Protein AF-A0A1S8WJF9-F1 (afdb_monomer_lite)

Organism: Opisthorchis viverrini (NCBI:txid6198)

Structure (mmCIF, N/CA/C/O backbone):
data_AF-A0A1S8WJF9-F1
#
_entry.id   AF-A0A1S8WJF9-F1
#
loop_
_atom_site.group_PDB
_atom_site.id
_atom_site.type_symbol
_atom_site.label_atom_id
_atom_site.label_alt_id
_atom_site.label_comp_id
_atom_site.label_asym_id
_atom_site.label_entity_id
_atom_site.label_seq_id
_atom_site.pdbx_PDB_ins_code
_atom_site.Cartn_x
_atom_site.Cartn_y
_atom_site.Cartn_z
_atom_site.occupancy
_atom_site.B_iso_or_equiv
_atom_site.auth_seq_id
_atom_site.auth_comp_id
_atom_site.auth_asym_id
_atom_site.auth_atom_id
_atom_site.pdbx_PDB_model_num
ATOM 1 N N . MET A 1 1 ? -2.171 -18.045 10.146 1.00 55.09 1 MET A N 1
ATOM 2 C CA . MET A 1 1 ? -3.164 -18.008 11.240 1.00 55.09 1 MET A CA 1
ATOM 3 C C . MET A 1 1 ? -4.500 -18.437 10.667 1.00 55.09 1 MET A C 1
ATOM 5 O O . MET A 1 1 ? -4.724 -18.150 9.496 1.00 55.09 1 MET A O 1
ATOM 9 N N . PRO A 1 2 ? -5.347 -19.139 11.433 1.00 75.38 2 PRO A N 1
ATOM 10 C CA . PRO A 1 2 ? -6.742 -19.324 11.047 1.00 75.38 2 PRO A CA 1
ATOM 11 C C . PRO A 1 2 ? -7.447 -17.956 10.932 1.00 75.38 2 PRO A C 1
ATOM 13 O O . PRO A 1 2 ? -7.044 -17.027 11.635 1.00 75.38 2 PRO A O 1
ATOM 16 N N . PRO A 1 3 ? -8.456 -17.821 10.055 1.00 82.44 3 PRO A N 1
ATOM 17 C CA . PRO A 1 3 ? -9.193 -16.572 9.879 1.00 82.44 3 PRO A CA 1
ATOM 18 C C . PRO A 1 3 ? -9.910 -16.174 11.173 1.00 82.44 3 PRO A C 1
ATOM 20 O O . PRO A 1 3 ? -10.459 -17.033 11.872 1.00 82.44 3 PRO A O 1
ATOM 23 N N . LEU A 1 4 ? -9.902 -14.878 11.495 1.00 88.25 4 LEU A N 1
ATOM 24 C CA . LEU A 1 4 ? -10.629 -14.365 12.653 1.00 88.25 4 LEU A CA 1
ATOM 25 C C . LEU A 1 4 ? -12.136 -14.525 12.454 1.00 88.25 4 LEU A C 1
ATOM 27 O O . LEU A 1 4 ? -12.669 -14.295 11.367 1.00 88.25 4 LEU A O 1
ATOM 31 N N . GLN A 1 5 ? -12.831 -14.897 13.528 1.00 90.81 5 GLN A N 1
ATOM 32 C CA . GLN A 1 5 ? -14.287 -14.950 13.507 1.00 90.81 5 GLN A CA 1
ATOM 33 C C . GLN A 1 5 ? -14.882 -13.536 13.540 1.00 90.81 5 GLN A C 1
ATOM 35 O O . GLN A 1 5 ? -14.292 -12.649 14.172 1.00 90.81 5 GLN A O 1
ATOM 40 N N . PRO A 1 6 ? -16.036 -13.315 12.884 1.00 91.00 6 PRO A N 1
ATOM 41 C CA . PRO A 1 6 ? -16.761 -12.055 12.969 1.00 91.00 6 PRO A CA 1
ATOM 42 C C . PRO A 1 6 ? -17.031 -11.643 14.418 1.00 91.00 6 PRO A C 1
ATOM 44 O O . PRO A 1 6 ? -17.264 -12.482 15.287 1.00 91.00 6 PRO A O 1
ATOM 47 N N . LEU A 1 7 ? -16.986 -10.337 14.672 1.00 91.12 7 LEU A N 1
ATOM 48 C CA . LEU A 1 7 ? -17.387 -9.777 15.958 1.00 91.12 7 LEU A CA 1
ATOM 49 C C . LEU A 1 7 ? -18.913 -9.675 16.011 1.00 91.12 7 LEU A C 1
ATOM 51 O O . LEU A 1 7 ? -19.530 -9.102 15.115 1.00 91.12 7 LEU A O 1
ATOM 55 N N . GLU A 1 8 ? -19.511 -10.189 17.082 1.00 89.94 8 GLU A N 1
ATOM 56 C CA . GLU A 1 8 ? -20.959 -10.169 17.279 1.00 89.94 8 GLU A CA 1
ATOM 57 C C . GLU A 1 8 ? -21.406 -8.906 18.031 1.00 89.94 8 GLU A C 1
ATOM 59 O O . GLU A 1 8 ? -20.888 -8.577 19.102 1.00 89.94 8 GLU A O 1
ATOM 64 N N . PHE A 1 9 ? -22.432 -8.216 17.521 1.00 87.62 9 PHE A N 1
ATOM 65 C CA . PHE A 1 9 ? -22.962 -6.995 18.148 1.00 87.62 9 PHE A CA 1
ATOM 66 C C . PHE A 1 9 ? -23.509 -7.231 19.559 1.00 87.62 9 PHE A C 1
ATOM 68 O O . PHE A 1 9 ? -23.414 -6.357 20.419 1.00 87.62 9 PHE A O 1
ATOM 75 N N . ARG A 1 10 ? -24.066 -8.420 19.819 1.00 90.75 10 ARG A N 1
ATOM 76 C CA . ARG A 1 10 ? -24.569 -8.779 21.151 1.00 90.75 10 ARG A CA 1
ATOM 77 C C . ARG A 1 10 ? -23.452 -8.768 22.195 1.00 90.75 10 ARG A C 1
ATOM 79 O O . ARG A 1 10 ? -23.669 -8.318 23.317 1.00 90.75 10 ARG A O 1
ATOM 86 N N . ASP A 1 11 ? -22.265 -9.223 21.815 1.00 89.50 11 ASP A N 1
ATOM 87 C CA . ASP A 1 11 ? -21.127 -9.338 22.725 1.00 89.50 11 ASP A CA 1
ATOM 88 C C . ASP A 1 11 ? -20.466 -7.972 22.969 1.00 89.50 11 ASP A C 1
ATOM 90 O O . ASP A 1 11 ? -19.892 -7.745 24.035 1.00 89.50 11 ASP A O 1
ATOM 94 N N . CYS A 1 12 ? -20.642 -7.029 22.036 1.00 87.19 12 CYS A N 1
ATOM 95 C CA . CYS A 1 12 ? -20.237 -5.634 22.199 1.00 87.19 12 CYS A CA 1
ATOM 96 C C . CYS A 1 12 ? -20.978 -4.932 23.347 1.00 87.19 12 CYS A C 1
ATOM 98 O O . CYS A 1 12 ? -20.382 -4.112 24.038 1.00 87.19 12 CYS A O 1
ATOM 100 N N . VAL A 1 13 ? -22.261 -5.245 23.571 1.00 85.50 13 VAL A N 1
ATOM 101 C CA . VAL A 1 13 ? -23.051 -4.632 24.659 1.00 85.50 13 VAL A CA 1
ATOM 102 C C . VAL A 1 13 ? -22.602 -5.139 26.029 1.00 85.50 13 VAL A C 1
ATOM 104 O O . VAL A 1 13 ? -22.592 -4.384 26.997 1.00 85.50 13 VAL A O 1
ATOM 107 N N . VAL A 1 14 ? -22.237 -6.421 26.115 1.00 89.56 14 VAL A N 1
ATOM 108 C CA . VAL A 1 14 ? -21.724 -7.037 27.350 1.00 89.56 14 VAL A CA 1
ATOM 109 C C . VAL A 1 14 ? -20.302 -6.558 27.654 1.00 89.56 14 VAL A C 1
ATOM 111 O O . VAL A 1 14 ? -19.908 -6.520 28.817 1.00 89.56 14 VAL A O 1
ATOM 114 N N . ASP A 1 15 ? -19.545 -6.199 26.614 1.00 88.31 15 ASP A N 1
ATOM 115 C CA . ASP A 1 15 ? -18.166 -5.716 26.687 1.00 88.31 15 ASP A CA 1
ATOM 116 C C . ASP A 1 15 ? -17.233 -6.634 27.502 1.00 88.31 15 ASP A C 1
ATOM 118 O O . ASP A 1 15 ? -16.430 -6.215 28.338 1.00 88.31 15 ASP A O 1
ATOM 122 N N . GLY A 1 16 ? -17.373 -7.943 27.285 1.00 90.31 16 GLY A N 1
ATOM 123 C CA . GLY A 1 16 ? -16.642 -8.958 28.040 1.00 90.31 16 GLY A CA 1
ATOM 124 C C . GLY A 1 16 ? -15.151 -9.059 27.670 1.00 90.31 16 GLY A C 1
ATOM 125 O O . GLY A 1 16 ? -14.739 -8.680 26.570 1.00 90.31 16 GLY A O 1
ATOM 126 N N . PRO A 1 17 ? -14.317 -9.675 28.531 1.00 91.12 17 PRO A N 1
ATOM 127 C CA . PRO A 1 17 ? -12.877 -9.821 28.289 1.00 91.12 17 PRO A CA 1
ATOM 128 C C . PRO A 1 17 ? -12.551 -10.630 27.021 1.00 91.12 17 PRO A C 1
ATOM 130 O O . PRO A 1 17 ? -11.572 -10.338 26.330 1.00 91.12 17 PRO A O 1
ATOM 133 N N . HIS A 1 18 ? -13.381 -11.620 26.675 1.00 90.56 18 HIS A N 1
ATOM 134 C CA . HIS A 1 18 ? -13.236 -12.376 25.429 1.00 90.56 18 HIS A CA 1
ATOM 135 C C . HIS A 1 18 ? -13.498 -11.510 24.193 1.00 90.56 18 HIS A C 1
ATOM 137 O O . HIS A 1 18 ? -12.697 -11.538 23.260 1.00 90.56 18 HIS A O 1
ATOM 143 N N . PHE A 1 19 ? -14.559 -10.695 24.216 1.00 92.12 19 PHE A N 1
ATOM 144 C CA . PHE A 1 19 ? -14.869 -9.748 23.144 1.00 92.12 19 PHE A CA 1
ATOM 145 C C . PHE A 1 19 ? -13.735 -8.732 22.965 1.00 92.12 19 PHE A C 1
ATOM 147 O O . PHE A 1 19 ? -13.229 -8.570 21.858 1.00 92.12 19 PHE A O 1
ATOM 154 N N . ARG A 1 20 ? -13.240 -8.137 24.059 1.00 91.06 20 ARG A N 1
ATOM 155 C CA . ARG A 1 20 ? -12.086 -7.218 24.035 1.00 91.06 20 ARG A CA 1
ATOM 156 C C . ARG A 1 20 ? -10.818 -7.861 23.468 1.00 91.06 20 ARG A C 1
ATOM 158 O O . ARG A 1 20 ? -10.100 -7.222 22.703 1.00 91.06 20 ARG A O 1
ATOM 165 N N . SER A 1 21 ? -10.555 -9.125 23.800 1.00 91.56 21 SER A N 1
ATOM 166 C CA . SER A 1 21 ? -9.413 -9.874 23.254 1.00 91.56 21 SER A CA 1
ATOM 167 C C . SER A 1 21 ? -9.570 -10.138 21.751 1.00 91.56 21 SER A C 1
ATOM 169 O O . SER A 1 21 ? -8.614 -9.972 20.993 1.00 91.56 21 SER A O 1
ATOM 171 N N . ALA A 1 22 ? -10.773 -10.516 21.306 1.00 91.69 22 ALA A N 1
ATOM 172 C CA . ALA A 1 22 ? -11.087 -10.709 19.892 1.00 91.69 22 ALA A CA 1
ATOM 173 C C . ALA A 1 22 ? -10.953 -9.394 19.109 1.00 91.69 22 ALA A C 1
ATOM 175 O O . ALA A 1 22 ? -10.267 -9.366 18.088 1.00 91.69 22 ALA A O 1
ATOM 176 N N . LEU A 1 23 ? -11.511 -8.296 19.627 1.00 89.69 23 LEU A N 1
ATOM 177 C CA . LEU A 1 23 ? -11.388 -6.954 19.056 1.00 89.69 23 LEU A CA 1
ATOM 178 C C . LEU A 1 23 ? -9.917 -6.547 18.896 1.00 89.69 23 LEU A C 1
ATOM 180 O O . LEU A 1 23 ? -9.505 -6.131 17.817 1.00 89.69 23 LEU A O 1
ATOM 184 N N . GLN A 1 24 ? -9.092 -6.764 19.925 1.00 88.88 24 GLN A N 1
ATOM 185 C CA . GLN A 1 24 ? -7.661 -6.467 19.858 1.00 88.88 24 GLN A CA 1
ATOM 186 C C . GLN A 1 24 ? -6.934 -7.301 18.787 1.00 88.88 24 GLN A C 1
ATOM 188 O O . GLN A 1 24 ? -5.984 -6.826 18.161 1.00 88.88 24 GLN A O 1
ATOM 193 N N . ASN A 1 25 ? -7.340 -8.554 18.572 1.00 91.81 25 ASN A N 1
ATOM 194 C CA . ASN A 1 25 ? -6.771 -9.383 17.510 1.00 91.81 25 ASN A CA 1
ATOM 195 C C . ASN A 1 25 ? -7.148 -8.850 16.122 1.00 91.81 25 ASN A C 1
ATOM 197 O O . ASN A 1 25 ? -6.263 -8.740 15.274 1.00 91.81 25 ASN A O 1
ATOM 201 N N . HIS A 1 26 ? -8.403 -8.434 15.924 1.00 90.12 26 HIS A N 1
ATOM 202 C CA . HIS A 1 26 ? -8.855 -7.770 14.694 1.00 90.12 26 HIS A CA 1
ATOM 203 C C . HIS A 1 26 ? -8.084 -6.472 14.429 1.00 90.12 26 HIS A C 1
ATOM 205 O O . HIS A 1 26 ? -7.589 -6.265 13.325 1.00 90.12 26 HIS A O 1
ATOM 211 N N . GLU A 1 27 ? -7.878 -5.631 15.445 1.00 86.81 27 GLU A N 1
ATOM 212 C CA . GLU A 1 27 ? -7.069 -4.408 15.321 1.00 86.81 27 GLU A CA 1
ATOM 213 C C . GLU A 1 27 ? -5.611 -4.703 14.929 1.00 86.81 27 GLU A C 1
ATOM 215 O O . GLU A 1 27 ? -5.021 -4.007 14.094 1.00 86.81 27 GLU A O 1
ATOM 220 N N . LYS A 1 28 ? -5.008 -5.744 15.519 1.00 88.38 28 LYS A N 1
ATOM 221 C CA . LYS A 1 28 ? -3.646 -6.185 15.180 1.00 88.38 28 LYS A CA 1
ATOM 222 C C . LYS A 1 28 ? -3.562 -6.675 13.740 1.00 88.38 28 LYS A C 1
ATOM 224 O O . LYS A 1 28 ? -2.625 -6.293 13.037 1.00 88.38 28 LYS A O 1
ATOM 229 N N . GLU A 1 29 ? -4.512 -7.502 13.311 1.00 87.56 29 GLU A N 1
ATOM 230 C CA . GLU A 1 29 ? -4.560 -8.017 11.944 1.00 87.56 29 GLU A CA 1
ATOM 231 C C . GLU A 1 29 ? -4.776 -6.887 10.941 1.00 87.56 29 GLU A C 1
ATOM 233 O O . GLU A 1 29 ? -4.034 -6.790 9.966 1.00 87.56 29 GLU A O 1
ATOM 238 N N . LEU A 1 30 ? -5.677 -5.948 11.232 1.00 83.75 30 LEU A N 1
ATOM 239 C CA . LEU A 1 30 ? -5.910 -4.779 10.391 1.00 83.75 30 LEU A CA 1
ATOM 240 C C . LEU A 1 30 ? -4.647 -3.919 10.245 1.00 83.75 30 LEU A C 1
ATOM 242 O O . LEU A 1 30 ? -4.296 -3.483 9.146 1.00 83.75 30 LEU A O 1
ATOM 246 N N . LYS A 1 31 ? -3.909 -3.711 11.342 1.00 83.06 31 LYS A N 1
ATOM 247 C CA . LYS A 1 31 ? -2.623 -3.002 11.320 1.00 83.06 31 LYS A CA 1
ATOM 248 C C . LYS A 1 31 ? -1.562 -3.762 10.523 1.00 83.06 31 LYS A C 1
ATOM 250 O O . LYS A 1 31 ? -0.750 -3.134 9.842 1.00 83.06 31 LYS A O 1
ATOM 255 N N . ALA A 1 32 ? -1.535 -5.090 10.612 1.00 86.62 32 ALA A N 1
ATOM 256 C CA . ALA A 1 32 ? -0.634 -5.924 9.823 1.00 86.62 32 ALA A CA 1
ATOM 257 C C . ALA A 1 32 ? -0.985 -5.862 8.329 1.00 86.62 32 ALA A C 1
ATOM 259 O O . ALA A 1 32 ? -0.095 -5.628 7.513 1.00 86.62 32 ALA A O 1
ATOM 260 N N . HIS A 1 33 ? -2.269 -5.963 7.978 1.00 83.94 33 HIS A N 1
ATOM 261 C CA . HIS A 1 33 ? -2.753 -5.847 6.606 1.00 83.94 33 HIS A CA 1
ATOM 262 C C . HIS A 1 33 ? -2.411 -4.479 6.003 1.00 83.94 33 HIS A C 1
ATOM 264 O O . HIS A 1 33 ? -1.872 -4.412 4.902 1.00 83.94 33 HIS A O 1
ATOM 270 N N . GLY A 1 34 ? -2.586 -3.387 6.758 1.00 81.88 34 GLY A N 1
ATOM 271 C CA . GLY A 1 34 ? -2.175 -2.048 6.316 1.00 81.88 34 GLY A CA 1
ATOM 272 C C . GLY A 1 34 ? -0.679 -1.945 5.985 1.00 81.88 34 GLY A C 1
ATOM 273 O O . GLY A 1 34 ? -0.294 -1.288 5.018 1.00 81.88 34 GLY A O 1
ATOM 274 N N . LYS A 1 35 ? 0.189 -2.649 6.728 1.00 85.06 35 LYS A N 1
ATOM 275 C CA . LYS A 1 35 ? 1.624 -2.727 6.396 1.00 85.06 35 LYS A CA 1
ATOM 276 C C . LYS A 1 35 ? 1.881 -3.508 5.109 1.00 85.06 35 LYS A C 1
ATOM 278 O O . LYS A 1 35 ? 2.753 -3.107 4.344 1.00 85.06 35 LYS A O 1
ATOM 283 N N . LEU A 1 36 ? 1.151 -4.601 4.874 1.00 85.25 36 LEU A N 1
ATOM 284 C CA . LEU A 1 36 ? 1.275 -5.392 3.645 1.00 85.25 36 LEU A CA 1
ATOM 285 C C . LEU A 1 36 ? 0.880 -4.563 2.422 1.00 85.25 36 LEU A C 1
ATOM 287 O O . LEU A 1 36 ? 1.658 -4.486 1.474 1.00 85.25 36 LEU A O 1
ATOM 291 N N . VAL A 1 37 ? -0.260 -3.867 2.483 1.00 82.44 37 VAL A N 1
ATOM 292 C CA . VAL A 1 37 ? -0.724 -2.964 1.415 1.00 82.44 37 VAL A CA 1
ATOM 293 C C . VAL A 1 37 ? 0.313 -1.876 1.131 1.00 82.44 37 VAL A C 1
ATOM 295 O O . VAL A 1 37 ? 0.707 -1.675 -0.019 1.00 82.44 37 VAL A O 1
ATOM 298 N N . LYS A 1 38 ? 0.846 -1.230 2.178 1.00 81.81 38 LYS A N 1
ATOM 299 C CA . LYS A 1 38 ? 1.920 -0.234 2.028 1.00 81.81 38 LYS A CA 1
ATOM 300 C C . LYS A 1 38 ? 3.182 -0.833 1.394 1.00 81.81 38 LYS A C 1
ATOM 302 O O . LYS A 1 38 ? 3.839 -0.174 0.594 1.00 81.81 38 LYS A O 1
ATOM 307 N N . GLY A 1 39 ? 3.512 -2.079 1.729 1.00 84.50 39 GLY A N 1
ATOM 308 C CA . GLY A 1 39 ? 4.621 -2.817 1.129 1.00 84.50 39 GLY A CA 1
ATOM 309 C C . GLY A 1 39 ? 4.436 -3.054 -0.370 1.00 84.50 39 GLY A C 1
ATOM 310 O O . GLY A 1 39 ? 5.379 -2.846 -1.131 1.00 84.50 39 GLY A O 1
ATOM 311 N N . VAL A 1 40 ? 3.229 -3.430 -0.804 1.00 83.19 40 VAL A N 1
ATOM 312 C CA . VAL A 1 40 ? 2.897 -3.591 -2.231 1.00 83.19 40 VAL A CA 1
ATOM 313 C C . VAL A 1 40 ? 3.064 -2.266 -2.973 1.00 83.19 40 VAL A C 1
ATOM 315 O O . VAL A 1 40 ? 3.748 -2.233 -3.992 1.00 83.19 40 VAL A O 1
ATOM 318 N N . TYR A 1 41 ? 2.530 -1.171 -2.422 1.00 80.50 41 TYR A N 1
ATOM 319 C CA . TYR A 1 41 ? 2.679 0.168 -3.002 1.00 80.50 41 TYR A CA 1
ATOM 320 C C . TYR A 1 41 ? 4.155 0.556 -3.185 1.00 80.50 41 TYR A C 1
ATOM 322 O O . TYR A 1 41 ? 4.585 0.889 -4.287 1.00 80.50 41 TYR A O 1
ATOM 330 N N . ASN A 1 42 ? 4.957 0.442 -2.122 1.00 83.38 42 ASN A N 1
ATOM 331 C CA . ASN A 1 42 ? 6.370 0.820 -2.170 1.00 83.38 42 ASN A CA 1
ATOM 332 C C . ASN A 1 42 ? 7.167 -0.052 -3.156 1.00 83.38 42 ASN A C 1
ATOM 334 O O . ASN A 1 42 ? 8.099 0.422 -3.801 1.00 83.38 42 ASN A O 1
ATOM 338 N N . ASN A 1 43 ? 6.838 -1.341 -3.268 1.00 84.25 43 ASN A N 1
ATOM 339 C CA . ASN A 1 43 ? 7.494 -2.220 -4.233 1.00 84.25 43 ASN A CA 1
ATOM 340 C C . ASN A 1 43 ? 7.095 -1.889 -5.676 1.00 84.25 43 ASN A C 1
ATOM 342 O O . ASN A 1 43 ? 7.963 -1.935 -6.542 1.00 84.25 43 ASN A O 1
ATOM 346 N N . ALA A 1 44 ? 5.842 -1.506 -5.932 1.00 81.44 44 ALA A N 1
ATOM 347 C CA . ALA A 1 44 ? 5.424 -1.034 -7.251 1.00 81.44 44 ALA A CA 1
ATOM 348 C C . ALA A 1 44 ? 6.201 0.228 -7.666 1.00 81.44 44 ALA A C 1
ATOM 350 O O . ALA A 1 44 ? 6.747 0.278 -8.764 1.00 81.44 44 ALA A O 1
ATOM 351 N N . GLU A 1 45 ? 6.352 1.202 -6.764 1.00 81.06 45 GLU A N 1
ATOM 352 C CA . GLU A 1 45 ? 7.158 2.409 -7.008 1.00 81.06 45 GLU A CA 1
ATOM 353 C C . GLU A 1 45 ? 8.622 2.073 -7.350 1.00 81.06 45 GLU A C 1
ATOM 355 O O . GLU A 1 45 ? 9.205 2.635 -8.277 1.00 81.06 45 GLU A O 1
ATOM 360 N N . ARG A 1 46 ? 9.209 1.092 -6.651 1.00 86.81 46 ARG A N 1
ATOM 361 C CA . ARG A 1 46 ? 10.565 0.603 -6.950 1.00 86.81 46 ARG A CA 1
ATOM 362 C C . ARG A 1 46 ? 10.671 -0.041 -8.331 1.00 86.81 46 ARG A C 1
ATOM 364 O O . ARG A 1 46 ? 11.693 0.145 -8.984 1.00 86.81 46 ARG A O 1
ATOM 371 N N . VAL A 1 47 ? 9.652 -0.788 -8.762 1.00 83.62 47 VAL A N 1
ATOM 372 C CA . VAL A 1 47 ? 9.607 -1.381 -10.109 1.00 83.62 47 VAL A CA 1
ATOM 373 C C . VAL A 1 47 ? 9.599 -0.281 -11.166 1.00 83.62 47 VAL A C 1
ATOM 375 O O . VAL A 1 47 ? 10.432 -0.321 -12.065 1.00 83.62 47 VAL A O 1
ATOM 378 N N . PHE A 1 48 ? 8.744 0.735 -11.023 1.00 80.19 48 PHE A N 1
ATOM 379 C CA . PHE A 1 48 ? 8.702 1.859 -11.964 1.00 80.19 48 PHE A CA 1
ATOM 380 C C . PHE A 1 48 ? 10.044 2.576 -12.076 1.00 80.19 48 PHE A C 1
ATOM 382 O O . PHE A 1 48 ? 10.541 2.783 -13.179 1.00 80.19 48 PHE A O 1
ATOM 389 N N . LYS A 1 49 ? 10.675 2.870 -10.936 1.00 86.06 49 LYS A N 1
ATOM 390 C CA . LYS A 1 49 ? 11.986 3.516 -10.927 1.00 86.06 49 LYS A CA 1
ATOM 391 C C . LYS A 1 49 ? 13.049 2.684 -11.656 1.00 86.06 49 LYS A C 1
ATOM 393 O O . LYS A 1 49 ? 13.822 3.229 -12.434 1.00 86.06 49 LYS A O 1
ATOM 398 N N . ALA A 1 50 ? 13.067 1.370 -11.435 1.00 86.50 50 ALA A N 1
ATOM 399 C CA . ALA A 1 50 ? 13.999 0.477 -12.122 1.00 86.50 50 ALA A CA 1
ATOM 400 C C . ALA A 1 50 ? 13.735 0.404 -13.638 1.00 86.50 50 ALA A C 1
ATOM 402 O O . ALA A 1 50 ? 14.680 0.299 -14.417 1.00 86.50 50 ALA A O 1
ATOM 403 N N . MET A 1 51 ? 12.470 0.478 -14.067 1.00 83.06 51 MET A N 1
ATOM 404 C CA . MET A 1 51 ? 12.116 0.539 -15.489 1.00 83.06 51 MET A CA 1
ATOM 405 C C . MET A 1 51 ? 12.607 1.836 -16.145 1.00 83.06 51 MET A C 1
ATOM 407 O O . MET A 1 51 ? 13.159 1.781 -17.241 1.00 83.06 51 MET A O 1
ATOM 411 N N . ASP A 1 52 ? 12.454 2.984 -15.479 1.00 81.31 52 ASP A N 1
ATOM 412 C CA . ASP A 1 52 ? 12.981 4.261 -15.977 1.00 81.31 52 ASP A CA 1
ATOM 413 C C . ASP A 1 52 ? 14.514 4.227 -16.098 1.00 81.31 52 ASP A C 1
ATOM 415 O O . ASP A 1 52 ? 15.063 4.603 -17.132 1.00 81.31 52 ASP A O 1
ATOM 419 N N . GLU A 1 53 ? 15.206 3.697 -15.085 1.00 87.81 53 GLU A N 1
ATOM 420 C CA . GLU A 1 53 ? 16.666 3.529 -15.111 1.00 87.81 53 GLU A CA 1
ATOM 421 C C . GLU A 1 53 ? 17.121 2.603 -16.256 1.00 87.81 53 GLU A C 1
ATOM 423 O O . GLU A 1 53 ? 18.112 2.888 -16.934 1.00 87.81 53 GLU A O 1
ATOM 428 N N . LEU A 1 54 ? 16.388 1.512 -16.514 1.00 84.56 54 LEU A N 1
ATOM 429 C CA . LEU A 1 54 ? 16.655 0.617 -17.642 1.00 84.56 54 LEU A CA 1
ATOM 430 C C . LEU A 1 54 ? 16.481 1.336 -18.984 1.00 84.56 54 LEU A C 1
ATOM 432 O O . LEU A 1 54 ? 17.346 1.213 -19.852 1.00 84.56 54 LEU A O 1
ATOM 436 N N . ARG A 1 55 ? 15.395 2.099 -19.153 1.00 81.62 55 ARG A N 1
ATOM 437 C CA . ARG A 1 55 ? 15.145 2.883 -20.371 1.00 81.62 55 ARG A CA 1
ATOM 438 C C . ARG A 1 55 ? 16.299 3.842 -20.649 1.00 81.62 55 ARG A C 1
ATOM 440 O O . ARG A 1 55 ? 16.802 3.893 -21.771 1.00 81.62 55 ARG A O 1
ATOM 447 N N . ASP A 1 56 ? 16.748 4.566 -19.630 1.00 83.19 56 ASP A N 1
ATOM 448 C CA . ASP A 1 56 ? 17.826 5.546 -19.765 1.00 83.19 56 ASP A CA 1
ATOM 449 C C . ASP A 1 56 ? 19.166 4.870 -20.119 1.00 83.19 56 ASP A C 1
ATOM 451 O O . ASP A 1 56 ? 19.929 5.364 -20.962 1.00 83.19 56 ASP A O 1
ATOM 455 N N . ALA A 1 57 ? 19.439 3.697 -19.535 1.00 85.00 57 ALA A N 1
ATOM 456 C CA . ALA A 1 57 ? 20.606 2.885 -19.869 1.00 85.00 57 ALA A CA 1
ATOM 457 C C . ALA A 1 57 ? 20.563 2.369 -21.318 1.00 85.00 57 ALA A C 1
ATOM 459 O O . ALA A 1 57 ? 21.568 2.458 -22.030 1.00 85.00 57 ALA A O 1
ATOM 460 N N . LEU A 1 58 ? 19.406 1.883 -21.782 1.00 82.38 58 LEU A N 1
ATOM 461 C CA . LEU A 1 58 ? 19.204 1.450 -23.168 1.00 82.38 58 LEU A CA 1
ATOM 462 C C . LEU A 1 58 ? 19.387 2.609 -24.156 1.00 82.38 58 LEU A C 1
ATOM 464 O O . LEU A 1 58 ? 20.085 2.447 -25.159 1.00 82.38 58 LEU A O 1
ATOM 468 N N . GLY A 1 59 ? 18.840 3.790 -23.855 1.00 79.81 59 GLY A N 1
ATOM 469 C CA . GLY A 1 59 ? 19.038 4.995 -24.665 1.00 79.81 59 GLY A CA 1
ATOM 470 C C . GLY A 1 59 ? 20.512 5.405 -24.757 1.00 79.81 59 GLY A C 1
ATOM 471 O O . GLY A 1 59 ? 21.026 5.677 -25.844 1.00 79.81 59 GLY A O 1
ATOM 472 N N . SER A 1 60 ? 21.230 5.364 -23.631 1.00 86.31 60 SER A N 1
ATOM 473 C CA . SER A 1 60 ? 22.671 5.659 -23.572 1.00 86.31 60 SER A CA 1
ATOM 474 C C . SER A 1 60 ? 23.511 4.649 -24.365 1.00 86.31 60 SER A C 1
ATOM 476 O O . SER A 1 60 ? 24.477 5.022 -25.042 1.00 86.31 60 SER A O 1
ATOM 478 N N . PHE A 1 61 ? 23.132 3.370 -24.320 1.00 83.12 61 PHE A N 1
ATOM 479 C CA . PHE A 1 61 ? 23.760 2.312 -25.107 1.00 83.12 61 PHE A CA 1
ATOM 480 C C . PHE A 1 61 ? 23.525 2.510 -26.610 1.00 83.12 61 PHE A C 1
ATOM 482 O O . PHE A 1 61 ? 24.483 2.486 -27.384 1.00 83.12 61 PHE A O 1
ATOM 489 N N . ALA A 1 62 ? 22.286 2.784 -27.027 1.00 81.19 62 ALA A N 1
ATOM 490 C CA . ALA A 1 62 ? 21.945 3.053 -28.424 1.00 81.19 62 ALA A CA 1
ATOM 491 C C . ALA A 1 62 ? 22.684 4.283 -28.981 1.00 81.19 62 ALA A C 1
ATOM 493 O O . ALA A 1 62 ? 23.202 4.247 -30.102 1.00 81.19 62 ALA A O 1
ATOM 494 N N . ALA A 1 63 ? 22.797 5.353 -28.187 1.00 81.69 63 ALA A N 1
ATOM 495 C CA . ALA A 1 63 ? 23.562 6.544 -28.551 1.00 81.69 63 ALA A CA 1
ATOM 496 C C . ALA A 1 63 ? 25.055 6.223 -28.736 1.00 81.69 63 ALA A C 1
ATOM 498 O O . ALA A 1 63 ? 25.658 6.619 -29.734 1.00 81.69 63 ALA A O 1
ATOM 499 N N . SER A 1 64 ? 25.632 5.447 -27.813 1.00 88.19 64 SER A N 1
ATOM 500 C CA . SER A 1 64 ? 27.033 5.008 -27.880 1.00 88.19 64 SER A CA 1
ATOM 501 C C . SER A 1 64 ? 27.298 4.114 -29.097 1.00 88.19 64 SER A C 1
ATOM 503 O O . SER A 1 64 ? 28.311 4.278 -29.776 1.00 88.19 64 SER A O 1
ATOM 505 N N . LEU A 1 65 ? 26.371 3.205 -29.417 1.00 83.88 65 LEU A N 1
ATOM 506 C CA . LEU A 1 65 ? 26.446 2.347 -30.601 1.00 83.88 65 LEU A CA 1
ATOM 507 C C . LEU A 1 65 ? 26.376 3.167 -31.894 1.00 83.88 65 LEU A C 1
ATOM 509 O O . LEU A 1 65 ? 27.177 2.958 -32.802 1.00 83.88 65 LEU A O 1
ATOM 513 N N . THR A 1 66 ? 25.460 4.136 -31.955 1.00 80.88 66 THR A N 1
ATOM 514 C CA . THR A 1 66 ? 25.325 5.041 -33.104 1.00 80.88 66 THR A CA 1
ATOM 515 C C . THR A 1 66 ? 26.613 5.833 -33.319 1.00 80.88 66 THR A C 1
ATOM 517 O O . THR A 1 66 ? 27.139 5.836 -34.430 1.00 80.88 66 THR A O 1
ATOM 520 N N . ALA A 1 67 ? 27.172 6.419 -32.252 1.00 84.06 67 ALA A N 1
ATOM 521 C CA . ALA A 1 67 ? 28.434 7.156 -32.303 1.00 84.06 67 ALA A CA 1
ATOM 522 C C . ALA A 1 67 ? 29.605 6.283 -32.792 1.00 84.06 67 ALA A C 1
ATOM 524 O O . ALA A 1 67 ? 30.414 6.725 -33.613 1.00 84.06 67 ALA A O 1
ATOM 525 N N . TYR A 1 68 ? 29.675 5.027 -32.339 1.00 85.00 68 TYR A N 1
ATOM 526 C CA . TYR A 1 68 ? 30.680 4.063 -32.790 1.00 85.00 68 TYR A CA 1
ATOM 527 C C . TYR A 1 68 ? 30.537 3.720 -34.281 1.00 85.00 68 TYR A C 1
ATOM 529 O O . TYR A 1 68 ? 31.527 3.733 -35.015 1.00 85.00 68 TYR A O 1
ATOM 537 N N . CYS A 1 69 ? 29.316 3.449 -34.756 1.00 81.69 69 CYS A N 1
ATOM 538 C CA . CYS A 1 69 ? 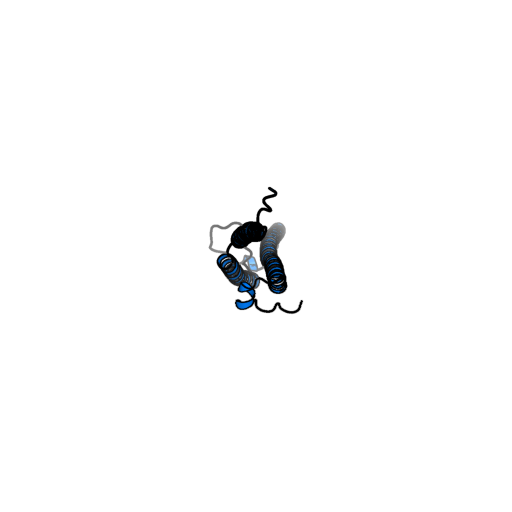29.058 3.169 -36.170 1.00 81.69 69 CYS A CA 1
ATOM 539 C C . CYS A 1 69 ? 29.436 4.362 -37.058 1.00 81.69 69 CYS A C 1
ATOM 541 O O . CYS A 1 69 ? 30.140 4.179 -38.054 1.00 81.69 69 CYS A O 1
ATOM 543 N N . THR A 1 70 ? 29.044 5.581 -36.664 1.00 80.19 70 THR A N 1
ATOM 544 C CA . THR A 1 70 ? 29.382 6.805 -37.405 1.00 80.19 70 THR A CA 1
ATOM 545 C C . THR A 1 70 ? 30.884 7.067 -37.444 1.00 80.19 70 THR A C 1
ATOM 547 O O . THR A 1 70 ? 31.403 7.451 -38.487 1.00 80.19 70 THR A O 1
ATOM 550 N N . ALA A 1 71 ? 31.604 6.815 -36.344 1.00 83.94 71 ALA A N 1
ATOM 551 C CA . ALA A 1 71 ? 33.053 7.007 -36.285 1.00 83.94 71 ALA A CA 1
ATOM 552 C C . ALA A 1 71 ? 33.823 6.046 -37.209 1.00 83.94 71 ALA A C 1
ATOM 554 O O . ALA A 1 71 ? 34.895 6.390 -37.701 1.00 83.94 71 ALA A O 1
ATOM 555 N N . ASN A 1 72 ? 33.268 4.860 -37.477 1.00 83.06 72 ASN A N 1
ATOM 556 C CA . ASN A 1 72 ? 33.923 3.811 -38.259 1.00 83.06 72 ASN A CA 1
ATOM 557 C C . ASN A 1 72 ? 33.442 3.708 -39.716 1.00 83.06 72 ASN A C 1
ATOM 559 O O . ASN A 1 72 ? 33.778 2.736 -40.389 1.00 83.06 72 ASN A O 1
ATOM 563 N N . ASN A 1 73 ? 32.659 4.675 -40.218 1.00 72.00 73 ASN A N 1
ATOM 564 C CA . ASN A 1 73 ? 32.013 4.618 -41.543 1.00 72.00 73 ASN A CA 1
ATOM 565 C C . ASN A 1 73 ? 31.225 3.312 -41.791 1.00 72.00 73 ASN A C 1
ATOM 567 O O . ASN A 1 73 ? 31.013 2.908 -42.935 1.00 72.00 73 ASN A O 1
ATOM 571 N N . ALA A 1 74 ? 30.799 2.631 -40.725 1.00 67.88 74 ALA A N 1
ATOM 572 C CA . ALA A 1 74 ? 29.931 1.473 -40.830 1.00 67.88 74 ALA A CA 1
ATOM 573 C C . ALA A 1 74 ? 28.503 1.980 -41.043 1.00 67.88 74 ALA A C 1
ATOM 575 O O . ALA A 1 74 ? 28.062 2.890 -40.336 1.00 67.88 74 ALA A O 1
ATOM 576 N N . SER A 1 75 ? 27.767 1.412 -42.005 1.00 59.97 75 SER A N 1
ATOM 577 C CA . SER A 1 75 ? 26.349 1.747 -42.155 1.00 59.97 75 SER A CA 1
ATOM 578 C C . SER A 1 75 ? 25.629 1.494 -40.825 1.00 59.97 75 SER A C 1
ATOM 580 O O . SER A 1 75 ? 25.811 0.419 -40.244 1.00 59.97 75 SER A O 1
ATOM 582 N N . PRO A 1 76 ? 24.83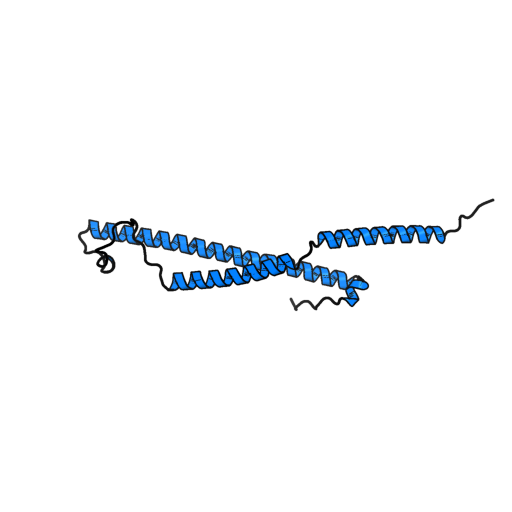9 2.457 -40.320 1.00 57.47 76 PRO A N 1
ATOM 583 C CA . PRO A 1 76 ? 24.086 2.247 -39.095 1.00 57.47 76 PRO A CA 1
ATOM 584 C C . PRO A 1 76 ? 23.126 1.057 -39.272 1.00 57.47 76 PRO A C 1
ATOM 586 O O . PRO A 1 76 ? 22.685 0.784 -40.396 1.00 57.47 76 PRO A O 1
ATOM 589 N N . PRO A 1 77 ? 22.807 0.322 -38.190 1.00 56.19 77 PRO A N 1
ATOM 590 C CA . PRO A 1 77 ? 21.847 -0.773 -38.252 1.00 56.19 77 PRO A CA 1
ATOM 591 C C . PRO A 1 77 ? 20.512 -0.281 -38.837 1.00 56.19 77 PRO A C 1
ATOM 593 O O . PRO A 1 77 ? 20.106 0.860 -38.623 1.00 56.19 77 PRO A O 1
ATOM 596 N N . LEU A 1 78 ? 19.842 -1.153 -39.601 1.00 51.56 78 LEU A N 1
ATOM 597 C CA . LEU A 1 78 ? 18.649 -0.877 -40.423 1.00 51.56 78 LEU A CA 1
ATOM 598 C C . LEU A 1 78 ? 17.509 -0.109 -39.721 1.00 51.56 78 LEU A C 1
ATOM 600 O O . LEU A 1 78 ? 16.692 0.490 -40.416 1.00 51.56 78 LEU A O 1
ATOM 604 N N . SER A 1 79 ? 17.462 -0.068 -38.386 1.00 53.06 79 SER A N 1
ATOM 605 C CA . SER A 1 79 ? 16.480 0.712 -37.622 1.00 53.06 79 SER A CA 1
ATOM 606 C C . SER A 1 79 ? 16.629 2.232 -37.770 1.00 53.06 79 SER A C 1
ATOM 608 O O . SER A 1 79 ? 15.692 2.954 -37.459 1.00 53.06 79 SER A O 1
ATOM 610 N N . ALA A 1 80 ? 17.768 2.736 -38.257 1.00 49.06 80 ALA A N 1
ATOM 611 C CA . ALA A 1 80 ? 17.986 4.171 -38.463 1.00 49.06 80 ALA A CA 1
ATOM 612 C C . ALA A 1 80 ? 17.491 4.695 -39.829 1.00 49.06 80 ALA A C 1
ATOM 614 O O . ALA A 1 80 ? 17.604 5.886 -40.101 1.00 49.06 80 ALA A O 1
ATOM 615 N N . ARG A 1 81 ? 16.979 3.829 -40.720 1.00 47.53 81 ARG A N 1
ATOM 616 C CA . ARG A 1 81 ? 16.611 4.199 -42.106 1.00 47.53 81 ARG A CA 1
ATOM 617 C C . ARG A 1 81 ? 15.175 4.690 -42.296 1.00 47.53 81 ARG A C 1
ATOM 619 O O . ARG A 1 81 ? 14.778 4.941 -43.429 1.00 47.53 81 ARG A O 1
ATOM 626 N N . SER A 1 82 ? 14.412 4.849 -41.223 1.00 46.06 82 SER A N 1
ATOM 627 C CA . SER A 1 82 ? 13.043 5.365 -41.267 1.00 46.06 82 SER A CA 1
ATOM 628 C C . SER A 1 82 ? 12.913 6.636 -40.434 1.00 46.06 82 SER A C 1
ATOM 630 O O . SER A 1 82 ? 12.245 6.622 -39.409 1.00 46.06 82 SER A O 1
ATOM 632 N N . GLN A 1 83 ? 13.572 7.720 -40.858 1.00 46.34 83 GLN A N 1
ATOM 633 C CA . GLN A 1 83 ? 13.235 9.070 -40.394 1.00 46.34 83 GLN A CA 1
ATOM 634 C C . GLN A 1 83 ? 13.763 10.140 -41.362 1.00 46.34 83 GLN A C 1
ATOM 636 O O . GLN A 1 83 ? 14.656 10.920 -41.048 1.00 46.34 83 GLN A O 1
ATOM 641 N N . GLU A 1 84 ? 13.215 10.158 -42.574 1.00 44.69 84 GLU A N 1
ATOM 642 C CA . GLU A 1 84 ? 13.074 11.417 -43.306 1.00 44.69 84 GLU A CA 1
ATOM 643 C C . GLU A 1 84 ? 11.678 11.947 -42.930 1.00 44.69 84 GLU A C 1
ATOM 645 O O . GLU A 1 84 ? 10.719 11.179 -42.941 1.00 44.69 84 GLU A O 1
ATOM 650 N N . ASP A 1 85 ? 11.602 13.214 -42.516 1.00 44.44 85 ASP A N 1
ATOM 651 C CA . ASP A 1 85 ? 10.419 13.953 -42.033 1.00 44.44 85 ASP A CA 1
ATOM 652 C C . ASP A 1 85 ? 10.004 13.797 -40.555 1.00 44.44 85 ASP A C 1
ATOM 654 O O . ASP A 1 85 ? 8.926 13.305 -40.236 1.00 44.44 85 ASP A O 1
ATOM 658 N N . SER A 1 86 ? 10.793 14.362 -39.631 1.00 45.56 86 SER A N 1
ATOM 659 C CA . SER A 1 86 ? 10.224 15.164 -38.527 1.00 45.56 86 SER A CA 1
ATOM 660 C C . SER A 1 86 ? 11.308 15.976 -37.810 1.00 45.56 86 SER A C 1
ATOM 662 O O . SER A 1 86 ? 12.059 15.459 -36.980 1.00 45.56 86 SER A O 1
ATOM 664 N N . ASP A 1 87 ? 11.367 17.271 -38.105 1.00 47.28 87 ASP A N 1
ATOM 665 C CA . ASP A 1 87 ? 12.113 18.251 -37.323 1.00 47.28 87 ASP A CA 1
ATOM 666 C C . ASP A 1 87 ? 11.634 18.277 -35.860 1.00 47.28 87 ASP A C 1
ATOM 668 O O . ASP A 1 87 ? 10.442 18.414 -35.585 1.00 47.28 87 ASP A O 1
ATOM 672 N N . LYS A 1 88 ? 12.607 18.264 -34.936 1.00 52.81 88 LYS A N 1
ATOM 673 C CA . LYS A 1 88 ? 12.500 18.455 -33.472 1.00 52.81 88 LYS A CA 1
ATOM 674 C C . LYS A 1 88 ? 12.071 17.247 -32.625 1.00 52.81 88 LYS A C 1
ATOM 676 O O . LYS A 1 88 ? 10.994 17.262 -32.040 1.00 52.81 88 LYS A O 1
ATOM 681 N N . ARG A 1 89 ? 13.019 16.355 -32.323 1.00 41.22 89 ARG A N 1
ATOM 682 C CA . ARG A 1 89 ? 13.315 15.939 -30.934 1.00 41.22 89 ARG A CA 1
ATOM 683 C C . ARG A 1 89 ? 14.682 15.253 -30.889 1.00 41.22 89 ARG A C 1
ATOM 685 O O . ARG A 1 89 ? 14.878 14.199 -31.472 1.00 41.22 89 ARG A O 1
ATOM 692 N N . GLY A 1 90 ? 15.653 15.901 -30.250 1.00 44.84 90 GLY A N 1
ATOM 693 C CA . GLY A 1 90 ? 16.931 15.268 -29.935 1.00 44.84 90 GLY A CA 1
ATOM 694 C C . GLY A 1 90 ? 16.740 14.193 -28.866 1.00 44.84 90 GLY A C 1
ATOM 695 O O . GLY A 1 90 ? 15.891 14.355 -27.989 1.00 44.84 90 GLY A O 1
ATOM 696 N N . SER A 1 91 ? 17.597 13.171 -28.922 1.00 47.38 91 SER A N 1
ATOM 697 C CA . SER A 1 91 ? 17.603 11.895 -28.177 1.00 47.38 91 SER A CA 1
ATOM 698 C C . SER A 1 91 ? 16.990 10.772 -29.004 1.00 47.38 91 SER A C 1
ATOM 700 O O . SER A 1 91 ? 15.853 10.882 -29.443 1.00 47.38 91 SER A O 1
ATOM 702 N N . ALA A 1 92 ? 17.763 9.706 -29.227 1.00 52.19 92 ALA A N 1
ATOM 703 C CA . ALA A 1 92 ? 17.270 8.460 -29.794 1.00 52.19 92 ALA A CA 1
ATOM 704 C C . ALA A 1 92 ? 16.111 7.965 -28.916 1.00 52.19 92 ALA A C 1
ATOM 706 O O . ALA A 1 92 ? 16.332 7.420 -27.835 1.00 52.19 92 ALA A O 1
ATOM 707 N N . GLU A 1 93 ? 14.884 8.252 -29.337 1.00 55.97 93 GLU A N 1
ATOM 708 C CA . GLU A 1 93 ? 13.670 7.813 -28.666 1.00 55.97 93 GLU A CA 1
ATOM 709 C C . GLU A 1 93 ? 13.572 6.312 -28.938 1.00 55.97 93 GLU A C 1
ATOM 711 O O . GLU A 1 93 ? 13.170 5.874 -30.015 1.00 55.97 93 GLU A O 1
ATOM 716 N N . VAL A 1 94 ? 14.082 5.510 -28.000 1.00 61.12 94 VAL A N 1
ATOM 717 C CA . VAL A 1 94 ? 13.874 4.063 -28.024 1.00 61.12 94 VAL A CA 1
ATOM 718 C C . VAL A 1 94 ? 12.370 3.878 -27.893 1.00 61.12 94 VAL A C 1
ATOM 720 O O . VAL A 1 94 ? 11.801 4.222 -26.858 1.00 61.12 94 VAL A O 1
ATOM 723 N N . ALA A 1 95 ? 11.730 3.435 -28.977 1.00 66.25 95 ALA A N 1
ATOM 724 C CA . ALA A 1 95 ? 10.300 3.184 -28.991 1.00 66.25 95 ALA A CA 1
ATOM 725 C C . ALA A 1 95 ? 9.950 2.256 -27.822 1.00 66.25 95 ALA A C 1
ATOM 727 O O . ALA A 1 95 ? 10.580 1.211 -27.648 1.00 66.25 95 ALA A O 1
ATOM 728 N N . GLU A 1 96 ? 8.983 2.682 -27.014 1.00 68.19 96 GLU A N 1
ATOM 729 C CA . GLU A 1 96 ? 8.492 1.918 -25.873 1.00 68.19 96 GLU A CA 1
ATOM 730 C C . GLU A 1 96 ? 8.030 0.541 -26.361 1.00 68.19 96 GLU A C 1
ATOM 732 O O . GLU A 1 96 ? 7.285 0.434 -27.341 1.00 68.19 96 GLU A O 1
ATOM 737 N N . THR A 1 97 ? 8.528 -0.522 -25.731 1.00 78.62 97 THR A N 1
ATOM 738 C CA . THR A 1 97 ? 8.160 -1.881 -26.135 1.00 78.62 97 THR A CA 1
ATOM 739 C C . THR A 1 97 ? 6.713 -2.187 -25.737 1.00 78.62 97 THR A C 1
ATOM 741 O O . THR A 1 97 ? 6.195 -1.656 -24.754 1.00 78.62 97 THR A O 1
ATOM 744 N N . ASP A 1 98 ? 6.037 -3.065 -26.481 1.00 79.38 98 ASP A N 1
ATOM 745 C CA . ASP A 1 98 ? 4.655 -3.479 -26.170 1.00 79.38 98 ASP A CA 1
ATOM 746 C C . ASP A 1 98 ? 4.540 -4.086 -24.755 1.00 79.38 98 ASP A C 1
ATOM 748 O O . ASP A 1 98 ? 3.570 -3.855 -24.026 1.00 79.38 98 ASP A O 1
ATOM 752 N N . ASP A 1 99 ? 5.596 -4.778 -24.314 1.00 76.69 99 ASP A N 1
ATOM 753 C CA . ASP A 1 99 ? 5.724 -5.307 -22.956 1.00 76.69 99 ASP A CA 1
ATOM 754 C C . ASP A 1 99 ? 5.789 -4.184 -21.905 1.00 76.69 99 ASP A C 1
ATOM 756 O O . ASP A 1 99 ? 5.134 -4.276 -20.865 1.00 76.69 99 ASP A O 1
ATOM 760 N N . GLU A 1 100 ? 6.523 -3.094 -22.164 1.00 76.19 100 GLU A N 1
ATOM 761 C CA . GLU A 1 100 ? 6.573 -1.928 -21.271 1.00 76.19 100 GLU A CA 1
ATOM 762 C C . GLU A 1 100 ? 5.198 -1.275 -21.121 1.00 76.19 100 GLU A C 1
ATOM 764 O O . GLU A 1 100 ? 4.776 -0.983 -19.997 1.00 76.19 100 GLU A O 1
ATOM 769 N N . VAL A 1 101 ? 4.476 -1.094 -22.230 1.00 81.44 101 VAL A N 1
ATOM 770 C CA . VAL A 1 101 ? 3.118 -0.529 -22.228 1.00 81.44 101 VAL A CA 1
ATOM 771 C C . VAL A 1 101 ? 2.156 -1.440 -21.464 1.00 81.44 101 VAL A 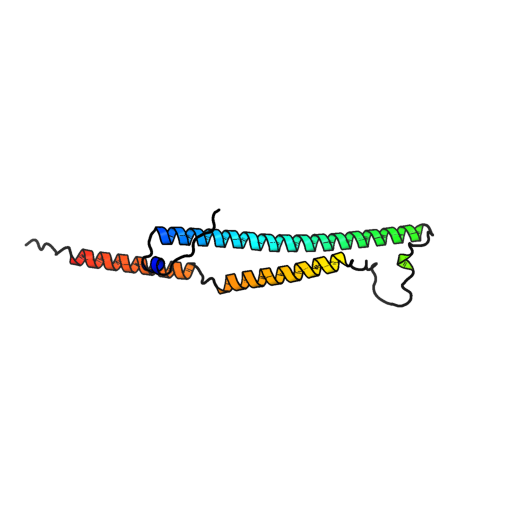C 1
ATOM 773 O O . VAL A 1 101 ? 1.380 -0.972 -20.621 1.00 81.44 101 VAL A O 1
ATOM 776 N N . THR A 1 102 ? 2.234 -2.751 -21.700 1.00 85.38 102 THR A N 1
ATOM 777 C CA . THR A 1 102 ? 1.397 -3.757 -21.034 1.00 85.38 102 THR A CA 1
ATOM 778 C C . THR A 1 102 ? 1.645 -3.781 -19.527 1.00 85.38 102 THR A C 1
ATOM 780 O O . THR A 1 102 ? 0.696 -3.727 -18.738 1.00 85.38 102 THR A O 1
ATOM 783 N N . ILE A 1 103 ? 2.913 -3.792 -19.106 1.00 81.94 103 ILE A N 1
ATOM 784 C CA . ILE A 1 103 ? 3.301 -3.768 -17.691 1.00 81.94 103 ILE A CA 1
ATOM 785 C C . ILE A 1 103 ? 2.805 -2.478 -17.033 1.00 81.94 103 ILE A C 1
ATOM 787 O O . ILE A 1 103 ? 2.122 -2.542 -16.009 1.00 81.94 103 ILE A O 1
ATOM 791 N N . LYS A 1 104 ? 3.068 -1.308 -17.629 1.00 79.56 104 LYS A N 1
ATOM 792 C CA . LYS A 1 104 ? 2.614 -0.015 -17.086 1.00 79.56 104 LYS A CA 1
ATOM 793 C C . LYS A 1 104 ? 1.100 0.020 -16.907 1.00 79.56 104 LYS A C 1
ATOM 795 O O . LYS A 1 104 ? 0.619 0.410 -15.843 1.00 79.56 104 LYS A O 1
ATOM 800 N N . THR A 1 105 ? 0.356 -0.451 -17.904 1.00 82.31 105 THR A N 1
ATOM 801 C CA . THR A 1 105 ? -1.111 -0.502 -17.863 1.00 82.31 105 THR A CA 1
ATOM 802 C C . THR A 1 105 ? -1.612 -1.406 -16.736 1.00 82.31 105 THR A C 1
ATOM 804 O O . THR A 1 105 ? -2.464 -0.992 -15.949 1.00 82.31 105 THR A O 1
ATOM 807 N N . ALA A 1 106 ? -1.043 -2.607 -16.588 1.00 83.38 106 ALA A N 1
ATOM 808 C CA . ALA A 1 106 ? -1.412 -3.528 -15.515 1.00 83.38 106 ALA A CA 1
ATOM 809 C C . ALA A 1 106 ? -1.155 -2.925 -14.123 1.00 83.38 106 ALA A C 1
ATOM 811 O O . ALA A 1 106 ? -2.016 -2.999 -13.245 1.00 83.38 106 ALA A O 1
ATOM 812 N N . PHE A 1 107 ? -0.007 -2.272 -13.919 1.00 81.69 107 PHE A N 1
ATOM 813 C CA . PHE A 1 107 ? 0.300 -1.612 -12.649 1.00 81.69 107 PHE A CA 1
ATOM 814 C C . PHE A 1 107 ? -0.628 -0.429 -12.350 1.00 81.69 107 PHE A C 1
ATOM 816 O O . PHE A 1 107 ? -1.000 -0.244 -11.191 1.00 81.69 107 PHE A O 1
ATOM 823 N N . ILE A 1 108 ? -1.040 0.342 -13.362 1.00 80.12 108 ILE A N 1
ATOM 824 C CA . ILE A 1 108 ? -2.032 1.417 -13.198 1.00 80.12 108 ILE A CA 1
ATOM 825 C C . ILE A 1 108 ? -3.364 0.843 -12.699 1.00 80.12 108 ILE A C 1
ATOM 827 O O . ILE A 1 108 ? -3.947 1.379 -11.755 1.00 80.12 108 ILE A O 1
ATOM 831 N N . GLU A 1 109 ? -3.836 -0.260 -13.282 1.00 84.50 109 GLU A N 1
ATOM 832 C CA . GLU A 1 109 ? -5.074 -0.912 -12.840 1.00 84.50 109 GLU A CA 1
ATOM 833 C C . GLU A 1 109 ? -4.952 -1.487 -11.421 1.00 84.50 109 GLU A C 1
ATOM 835 O O . GLU A 1 109 ? -5.834 -1.274 -10.585 1.00 84.50 109 GLU A O 1
ATOM 840 N N . PHE A 1 110 ? -3.828 -2.130 -11.086 1.00 82.94 110 PHE A N 1
ATOM 841 C CA . PHE A 1 110 ? -3.585 -2.598 -9.718 1.00 82.94 110 PHE A CA 1
ATOM 842 C C . PHE A 1 110 ? -3.536 -1.451 -8.706 1.00 82.94 110 PHE A C 1
ATOM 844 O O . PHE A 1 110 ? -4.099 -1.572 -7.617 1.00 82.94 110 PHE A O 1
ATOM 851 N N . ALA A 1 111 ? -2.912 -0.325 -9.057 1.00 79.81 111 ALA A N 1
ATOM 852 C CA . ALA A 1 111 ? -2.859 0.849 -8.196 1.00 79.81 111 ALA A CA 1
ATOM 853 C C . ALA A 1 111 ? -4.264 1.398 -7.911 1.00 79.81 111 ALA A C 1
ATOM 855 O O . ALA A 1 111 ? -4.566 1.695 -6.757 1.00 79.81 111 ALA A O 1
ATOM 856 N N . LYS A 1 112 ? -5.151 1.461 -8.915 1.00 82.06 112 LYS A N 1
ATOM 857 C CA . LYS A 1 112 ? -6.554 1.877 -8.721 1.00 82.06 112 LYS A CA 1
ATOM 858 C C . LYS A 1 112 ? -7.278 0.985 -7.711 1.00 82.06 112 LYS A C 1
ATOM 860 O O . LYS A 1 112 ? -7.955 1.501 -6.826 1.00 82.06 112 LYS A O 1
ATOM 865 N N . ILE A 1 113 ? -7.108 -0.335 -7.812 1.00 83.38 113 ILE A N 1
ATOM 866 C CA . ILE A 1 113 ? -7.719 -1.296 -6.879 1.00 83.38 113 ILE A CA 1
ATOM 867 C C . ILE A 1 113 ? -7.172 -1.089 -5.463 1.00 83.38 113 ILE A C 1
ATOM 869 O O . ILE A 1 113 ? -7.943 -1.014 -4.509 1.00 83.38 113 ILE A O 1
ATOM 873 N N . ILE A 1 114 ? -5.852 -0.956 -5.319 1.00 82.31 114 ILE A N 1
ATOM 874 C CA . ILE A 1 114 ? -5.204 -0.731 -4.021 1.00 82.31 114 ILE A CA 1
ATOM 875 C C . ILE A 1 114 ? -5.682 0.581 -3.389 1.00 82.31 114 ILE A C 1
ATOM 877 O O . ILE A 1 114 ? -6.012 0.596 -2.204 1.00 82.31 114 ILE A O 1
ATOM 881 N N . HIS A 1 115 ? -5.760 1.660 -4.169 1.00 82.00 115 HIS A N 1
ATOM 882 C CA . HIS A 1 115 ? -6.262 2.949 -3.701 1.00 82.00 115 HIS A CA 1
ATOM 883 C C . HIS A 1 115 ? -7.720 2.867 -3.265 1.00 82.00 115 HIS A C 1
ATOM 885 O O . HIS A 1 115 ? -8.032 3.299 -2.164 1.00 82.00 115 HIS A O 1
ATOM 891 N N . ALA A 1 116 ? -8.593 2.241 -4.056 1.00 78.19 116 ALA A N 1
ATOM 892 C CA . ALA A 1 116 ? -9.996 2.076 -3.687 1.00 78.19 116 ALA A CA 1
ATOM 893 C C . ALA A 1 116 ? -10.165 1.282 -2.379 1.00 78.19 116 ALA A C 1
ATOM 895 O O . ALA A 1 116 ? -11.004 1.625 -1.547 1.00 78.19 116 ALA A O 1
ATOM 896 N N . VAL A 1 117 ? -9.349 0.243 -2.170 1.00 76.81 117 VAL A N 1
ATOM 897 C CA . VAL A 1 117 ? -9.353 -0.547 -0.930 1.00 76.81 117 VAL A CA 1
ATOM 898 C C . VAL A 1 117 ? -8.844 0.272 0.259 1.00 76.81 117 VAL A C 1
ATOM 900 O O . VAL A 1 117 ? -9.439 0.211 1.335 1.00 76.81 117 VAL A O 1
ATOM 903 N N . GLU A 1 118 ? -7.771 1.046 0.092 1.00 77.00 118 GLU A N 1
ATOM 904 C CA . GLU A 1 118 ? -7.226 1.885 1.166 1.00 77.00 118 GLU A CA 1
ATOM 905 C C . GLU A 1 118 ? -8.144 3.071 1.497 1.00 77.00 118 GLU A C 1
ATOM 907 O O . GLU A 1 118 ? -8.327 3.388 2.672 1.00 77.00 118 GLU A O 1
ATOM 912 N N . ASP A 1 119 ? -8.786 3.676 0.499 1.00 78.56 119 ASP A N 1
ATOM 913 C CA . ASP A 1 119 ? -9.773 4.741 0.685 1.00 78.56 119 ASP A CA 1
ATOM 914 C C . ASP A 1 119 ? -11.013 4.210 1.407 1.00 78.56 119 ASP A C 1
ATOM 916 O O . ASP A 1 119 ? -11.442 4.797 2.401 1.00 78.56 119 ASP A O 1
ATOM 920 N N . ALA A 1 120 ? -11.544 3.053 0.991 1.00 73.12 120 ALA A N 1
ATOM 921 C CA . ALA A 1 120 ? -12.638 2.392 1.700 1.00 73.12 120 ALA A CA 1
ATOM 922 C C . ALA A 1 120 ? -12.247 2.073 3.153 1.00 73.12 120 ALA A C 1
ATOM 924 O O . ALA A 1 120 ? -13.016 2.340 4.075 1.00 73.12 120 ALA A O 1
ATOM 925 N N . ARG A 1 121 ? -11.022 1.581 3.384 1.00 72.94 121 ARG A N 1
ATOM 926 C CA . ARG A 1 121 ? -10.484 1.351 4.733 1.00 72.94 121 ARG A CA 1
ATOM 927 C C . ARG A 1 121 ? -10.440 2.645 5.550 1.00 72.94 121 ARG A C 1
ATOM 929 O O . ARG A 1 121 ? -10.840 2.635 6.710 1.00 72.94 121 ARG A O 1
ATOM 936 N N . SER A 1 122 ? -9.964 3.738 4.957 1.00 72.56 122 SER A N 1
ATOM 937 C CA . SER A 1 122 ? -9.866 5.053 5.598 1.00 72.56 122 SER A CA 1
ATOM 938 C C . SER A 1 122 ? -11.245 5.613 5.963 1.00 72.56 122 SER A C 1
ATOM 940 O O . SER A 1 122 ? -11.433 6.112 7.069 1.00 72.56 122 SER A O 1
ATOM 942 N N . MET A 1 123 ? -12.237 5.461 5.081 1.00 70.75 123 MET A N 1
ATOM 943 C CA . MET A 1 123 ? -13.609 5.924 5.320 1.00 70.75 123 MET A CA 1
ATOM 944 C C . MET A 1 123 ? -14.374 5.078 6.346 1.00 70.75 123 MET A C 1
ATOM 946 O O . MET A 1 123 ? -15.247 5.601 7.035 1.00 70.75 123 MET A O 1
ATOM 950 N N . MET A 1 124 ? -14.072 3.781 6.453 1.00 66.44 124 MET A N 1
ATOM 951 C CA . MET A 1 124 ? -14.746 2.862 7.384 1.00 66.44 124 MET A CA 1
ATOM 952 C C . MET A 1 124 ? -14.118 2.832 8.785 1.00 66.44 124 MET A C 1
ATOM 954 O O . MET A 1 124 ? -14.666 2.197 9.685 1.00 66.44 124 MET A O 1
ATOM 958 N N . LEU A 1 125 ? -12.987 3.510 8.993 1.00 65.94 125 LEU A N 1
ATOM 959 C CA . LEU A 1 125 ? -12.335 3.624 10.293 1.00 65.94 125 LEU A CA 1
ATOM 960 C C . LEU A 1 125 ? -12.625 4.992 10.914 1.00 65.94 125 LEU A C 1
ATOM 962 O O . LEU A 1 125 ? -11.925 5.968 10.659 1.00 65.94 125 LEU A O 1
ATOM 966 N N . THR A 1 126 ? -13.613 5.061 11.806 1.00 67.69 126 THR A N 1
ATOM 967 C CA . THR A 1 126 ? -13.624 6.102 12.848 1.00 67.69 126 THR A CA 1
ATOM 968 C C . THR A 1 126 ? -12.353 5.987 13.688 1.00 67.69 126 THR A C 1
ATOM 970 O O . THR A 1 126 ? -11.927 4.866 13.976 1.00 67.69 126 THR A O 1
ATOM 973 N N . ASP A 1 127 ? -11.741 7.116 14.080 1.00 69.69 127 ASP A N 1
ATOM 974 C CA . ASP A 1 127 ? -10.496 7.101 14.860 1.00 69.69 127 ASP A CA 1
ATOM 975 C C . ASP A 1 127 ? -10.715 6.250 16.126 1.00 69.69 127 ASP A C 1
ATOM 977 O O . ASP A 1 127 ? -11.536 6.616 16.976 1.00 69.69 127 ASP A O 1
ATOM 981 N N . PRO A 1 128 ? -9.998 5.119 16.294 1.00 74.44 128 PRO A N 1
ATOM 982 C CA . PRO A 1 128 ? -10.127 4.271 17.476 1.00 74.44 128 PRO A CA 1
ATOM 983 C C . PRO A 1 128 ? -9.916 5.051 18.777 1.00 74.44 128 PRO A C 1
ATOM 985 O O . PRO A 1 128 ? -10.402 4.651 19.834 1.00 74.44 128 PRO A O 1
ATOM 988 N N . LYS A 1 129 ? -9.209 6.188 18.718 1.00 80.19 129 LYS A N 1
ATOM 989 C CA . LYS A 1 129 ? -9.029 7.088 19.856 1.00 80.19 129 LYS A CA 1
ATOM 990 C C . LYS A 1 129 ? -10.337 7.681 20.349 1.00 80.19 129 LYS A C 1
ATOM 992 O O . LYS A 1 129 ? -10.447 7.896 21.550 1.00 80.19 129 LYS A O 1
ATOM 997 N N . ASP A 1 130 ? -11.298 7.966 19.481 1.00 84.12 130 ASP A N 1
ATOM 998 C CA . ASP A 1 130 ? -12.570 8.547 19.909 1.00 84.12 130 ASP A CA 1
ATOM 999 C C . ASP A 1 130 ? -13.400 7.508 20.662 1.00 84.12 130 ASP A C 1
ATOM 1001 O O . ASP A 1 130 ? -13.830 7.770 21.785 1.00 84.12 130 ASP A O 1
ATOM 1005 N N . PHE A 1 131 ? -13.454 6.276 20.151 1.00 83.00 131 PHE A N 1
ATOM 1006 C CA . PHE A 1 131 ? -14.027 5.148 20.887 1.00 83.00 131 PHE A CA 1
ATOM 1007 C C . PHE A 1 131 ? -13.301 4.890 22.222 1.00 83.00 131 PHE A C 1
ATOM 1009 O O . PHE A 1 131 ? -13.925 4.631 23.255 1.00 83.00 131 PHE A O 1
ATOM 1016 N N . LEU A 1 132 ? -11.969 5.005 22.243 1.00 84.50 132 LEU A N 1
ATOM 1017 C CA . LEU A 1 132 ? -11.176 4.820 23.458 1.00 84.50 132 LEU A CA 1
ATOM 1018 C C . LEU A 1 132 ? -11.422 5.934 24.491 1.00 84.50 132 LEU A C 1
ATOM 1020 O O . LEU A 1 132 ? -11.485 5.658 25.693 1.00 84.50 132 LEU A O 1
ATOM 1024 N N . LYS A 1 133 ? -11.597 7.185 24.048 1.00 89.81 133 LYS A N 1
ATOM 1025 C CA . LYS A 1 133 ? -11.980 8.316 24.911 1.00 89.81 133 LYS A CA 1
ATOM 1026 C C . LYS A 1 133 ? -13.368 8.104 25.507 1.00 89.81 133 LYS A C 1
ATOM 1028 O O . LYS A 1 133 ? -13.545 8.314 26.709 1.00 89.81 133 LYS A O 1
ATOM 1033 N N . GLU A 1 134 ? -14.333 7.672 24.698 1.00 89.31 134 GLU A N 1
ATOM 1034 C CA . GLU A 1 134 ? -15.684 7.356 25.168 1.00 89.31 134 GLU A CA 1
ATOM 1035 C C . GLU A 1 134 ? -15.661 6.218 26.189 1.00 89.31 134 GLU A C 1
ATOM 1037 O O . GLU A 1 134 ? -16.209 6.372 27.281 1.00 89.31 134 GLU A O 1
ATOM 1042 N N . THR A 1 135 ? -14.931 5.137 25.895 1.00 88.50 135 THR A N 1
ATOM 1043 C CA . THR A 1 135 ? -14.712 4.018 26.825 1.00 88.50 135 THR A CA 1
ATOM 1044 C C . THR A 1 135 ? -14.119 4.509 28.147 1.00 88.50 135 THR A C 1
ATOM 1046 O O . THR A 1 135 ? -14.620 4.179 29.218 1.00 88.50 135 THR A O 1
ATOM 1049 N N . THR A 1 136 ? -13.078 5.344 28.091 1.00 92.44 136 THR A N 1
ATOM 1050 C CA . THR A 1 136 ? -12.423 5.894 29.289 1.00 92.44 136 THR A CA 1
ATOM 1051 C C . THR A 1 136 ? -13.403 6.724 30.116 1.00 92.44 136 THR A C 1
ATOM 1053 O O . THR A 1 136 ? -13.498 6.568 31.332 1.00 92.44 136 THR A O 1
ATOM 1056 N N . THR A 1 137 ? -14.182 7.575 29.449 1.00 94.44 137 THR A N 1
ATOM 1057 C CA . THR A 1 137 ? -15.198 8.419 30.088 1.00 94.44 137 THR A CA 1
ATOM 1058 C C . THR A 1 137 ? -16.300 7.576 30.733 1.00 94.44 137 THR A C 1
ATOM 1060 O O . THR A 1 137 ? -16.769 7.895 31.827 1.00 94.44 137 THR A O 1
ATOM 1063 N N . PHE A 1 138 ? -16.717 6.491 30.080 1.00 92.31 138 PHE A N 1
ATOM 1064 C CA . PHE A 1 138 ? -17.697 5.548 30.609 1.00 92.31 138 PHE A CA 1
ATOM 1065 C C . PHE A 1 138 ? -17.182 4.835 31.867 1.00 92.31 138 PHE A C 1
ATOM 1067 O O . PHE A 1 138 ? -17.863 4.857 32.893 1.00 92.31 138 PHE A O 1
ATOM 1074 N N . CYS A 1 139 ? -15.956 4.302 31.837 1.00 90.50 139 CYS A N 1
ATOM 1075 C CA . CYS A 1 139 ? -15.331 3.667 33.001 1.00 90.50 139 CYS A CA 1
ATOM 1076 C C . CYS A 1 139 ? -15.232 4.630 34.194 1.00 90.50 139 CYS A C 1
ATOM 1078 O O . CYS A 1 139 ? -15.638 4.285 35.301 1.00 90.50 139 CYS A O 1
ATOM 1080 N N . GLN A 1 140 ? -14.810 5.878 33.964 1.00 94.31 140 GLN A N 1
ATOM 1081 C CA . GLN A 1 140 ? -14.760 6.906 35.012 1.00 94.31 140 GLN A CA 1
ATOM 1082 C C . GLN A 1 140 ? -16.140 7.200 35.626 1.00 94.31 140 GLN A C 1
ATOM 1084 O O . GLN A 1 140 ? -16.254 7.459 36.826 1.00 94.31 140 GLN A O 1
ATOM 1089 N N . LYS A 1 141 ? -17.212 7.190 34.820 1.00 94.81 141 LYS A N 1
ATOM 1090 C CA . LYS A 1 141 ? -18.586 7.356 35.323 1.00 94.81 141 LYS A CA 1
ATOM 1091 C C . LYS A 1 141 ? -19.020 6.160 36.176 1.00 94.81 141 LYS A C 1
ATOM 1093 O O . LYS A 1 141 ? -19.647 6.374 37.214 1.00 94.81 141 LYS A O 1
ATOM 1098 N N . LEU A 1 142 ? -18.675 4.936 35.771 1.00 91.25 142 LEU A N 1
ATOM 1099 C CA . LEU A 1 142 ? -18.965 3.722 36.541 1.00 91.25 142 LEU A CA 1
ATOM 1100 C C . LEU A 1 142 ? -18.256 3.717 37.896 1.00 91.25 142 LEU A C 1
ATOM 1102 O O . LEU A 1 142 ? -18.898 3.428 38.902 1.00 91.25 142 LEU A O 1
ATOM 1106 N N . GLU A 1 143 ? -16.977 4.093 37.942 1.00 93.50 143 GLU A N 1
ATOM 1107 C CA . GLU A 1 143 ? -16.217 4.211 39.194 1.00 93.50 143 GLU A CA 1
ATOM 1108 C C . GLU A 1 143 ? -16.881 5.197 40.160 1.00 93.50 143 GLU A C 1
ATOM 1110 O O . GLU A 1 143 ? -17.149 4.852 41.312 1.00 93.50 143 GLU A O 1
ATOM 1115 N N . LYS A 1 144 ? -17.243 6.394 39.673 1.00 94.44 144 LYS A N 1
ATOM 1116 C CA . LYS A 1 144 ? -17.964 7.400 40.470 1.00 94.44 144 LYS A CA 1
ATOM 1117 C C . LYS A 1 144 ? -19.291 6.868 41.006 1.00 94.44 144 LYS A C 1
ATOM 1119 O O . LYS A 1 144 ? -19.597 7.061 42.181 1.00 94.44 144 LYS A O 1
ATOM 1124 N N . TYR 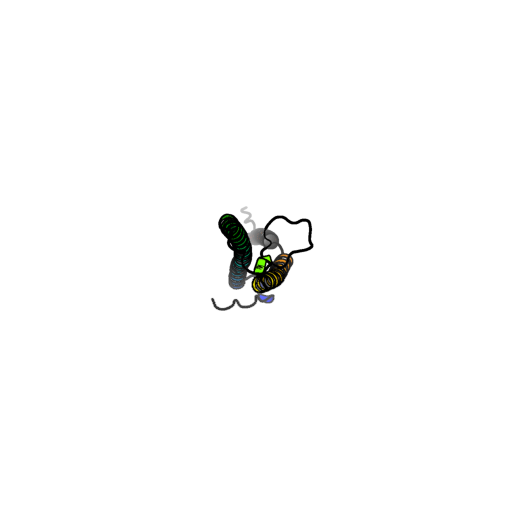A 1 145 ? -20.076 6.201 40.161 1.00 93.50 145 TYR A N 1
ATOM 1125 C CA . TYR A 1 145 ? -21.343 5.598 40.573 1.00 93.50 145 TYR A CA 1
ATOM 1126 C C . TYR A 1 145 ? -21.136 4.539 41.665 1.00 93.50 145 TYR A C 1
ATOM 1128 O O . TYR A 1 145 ? -21.866 4.524 42.658 1.00 93.50 145 TYR A O 1
ATOM 1136 N N . LEU A 1 146 ? -20.111 3.694 41.520 1.00 91.69 146 LEU A N 1
ATOM 1137 C CA . LEU A 1 146 ? -19.757 2.684 42.513 1.00 91.69 146 LEU A CA 1
ATOM 1138 C C . LEU A 1 146 ? -19.395 3.320 43.859 1.00 91.69 146 LEU A C 1
ATOM 1140 O O . LEU A 1 146 ? -19.889 2.869 44.890 1.00 91.69 146 LEU A O 1
ATOM 1144 N N . SER A 1 147 ? -18.596 4.392 43.855 1.00 90.81 147 SER A N 1
ATOM 1145 C CA . SER A 1 147 ? -18.227 5.119 45.075 1.00 90.81 147 SER A CA 1
ATOM 1146 C C . SER A 1 147 ? -19.445 5.711 45.789 1.00 90.81 147 SER A C 1
ATOM 1148 O O . SER A 1 147 ? -19.553 5.609 47.011 1.00 90.81 147 SER A O 1
ATOM 1150 N N . VAL A 1 148 ? -20.395 6.287 45.040 1.00 90.62 148 VAL A N 1
ATOM 1151 C CA . VAL A 1 148 ? -21.655 6.799 45.609 1.00 90.62 148 VAL A CA 1
ATOM 1152 C C . VAL A 1 148 ? -22.466 5.661 46.232 1.00 90.62 148 VAL A C 1
ATOM 1154 O O . VAL A 1 148 ? -22.893 5.768 47.380 1.00 90.62 148 VAL A O 1
ATOM 1157 N N . LYS A 1 149 ? -22.614 4.532 45.528 1.00 88.38 149 LYS A N 1
ATOM 1158 C CA . LYS A 1 149 ? -23.354 3.362 46.028 1.00 88.38 149 LYS A CA 1
ATOM 1159 C C . LYS A 1 149 ? -22.713 2.705 47.250 1.00 88.38 149 LYS A C 1
ATOM 1161 O O . LYS A 1 149 ? -23.425 2.167 48.094 1.00 88.38 149 LYS A O 1
ATOM 1166 N N . GLN A 1 150 ? -21.388 2.739 47.360 1.00 86.31 150 GLN A N 1
ATOM 1167 C CA . GLN A 1 150 ? -20.679 2.270 48.551 1.00 86.31 150 GLN A CA 1
ATOM 1168 C C . GLN A 1 150 ? -20.951 3.175 49.754 1.00 86.31 150 GLN A C 1
ATOM 1170 O O . GLN A 1 150 ? -21.250 2.663 50.830 1.00 86.31 150 GLN A O 1
ATOM 1175 N N . LYS A 1 151 ? -20.941 4.500 49.553 1.00 80.19 151 LYS A N 1
ATOM 1176 C CA . LYS A 1 151 ? -21.245 5.482 50.603 1.00 80.19 151 LYS A CA 1
ATOM 1177 C C . LYS A 1 151 ? -22.687 5.373 51.116 1.00 80.19 151 LYS A C 1
ATOM 1179 O O . LYS A 1 151 ? -22.912 5.542 52.306 1.00 80.19 151 LYS A O 1
ATOM 1184 N N . GLU A 1 152 ? -23.646 5.032 50.251 1.00 78.44 152 GLU A N 1
ATOM 1185 C CA . GLU A 1 152 ? -25.039 4.749 50.645 1.00 78.44 152 GLU A CA 1
ATOM 1186 C C . GLU A 1 152 ? -25.193 3.466 51.490 1.00 78.44 152 GLU A C 1
ATOM 1188 O O . GLU A 1 152 ? -26.140 3.360 52.266 1.00 78.44 152 GLU A O 1
ATOM 1193 N N . ARG A 1 153 ? -24.295 2.474 51.350 1.00 71.25 153 ARG A N 1
ATOM 1194 C CA . ARG A 1 153 ? -24.353 1.202 52.105 1.00 71.25 153 ARG A CA 1
ATOM 1195 C C . ARG A 1 153 ? -23.675 1.246 53.469 1.00 71.25 153 ARG A C 1
ATOM 1197 O O . ARG A 1 153 ? -23.936 0.365 54.283 1.00 71.25 153 ARG A O 1
ATOM 1204 N N . THR A 1 154 ? -22.797 2.210 53.715 1.00 59.78 154 THR A N 1
ATOM 1205 C CA . THR A 1 154 ? -22.166 2.421 55.021 1.00 59.78 154 THR A CA 1
ATOM 1206 C C . THR A 1 154 ? -22.955 3.488 55.779 1.00 59.78 154 THR A C 1
ATOM 1208 O O . THR A 1 154 ? -22.695 4.671 55.552 1.00 59.78 154 THR A O 1
ATOM 1211 N N . PRO A 1 155 ? -23.931 3.133 56.640 1.00 60.50 155 PRO A N 1
ATOM 1212 C CA . PRO A 1 155 ? -24.541 4.127 57.513 1.00 60.50 155 PRO A CA 1
ATOM 1213 C C . PRO A 1 155 ? -23.442 4.745 58.382 1.00 60.50 155 PRO A C 1
ATOM 1215 O O . PRO A 1 155 ? -22.598 4.021 58.916 1.00 60.50 155 PRO A O 1
ATOM 1218 N N . GLU A 1 156 ? -23.427 6.076 58.497 1.00 62.81 156 GLU A N 1
ATOM 1219 C CA . GLU A 1 156 ? -22.614 6.760 59.502 1.00 62.81 156 GLU A CA 1
ATOM 1220 C C . GLU A 1 156 ? -22.965 6.152 60.862 1.00 62.81 156 GLU A C 1
ATOM 1222 O O . GLU A 1 156 ? -24.086 6.293 61.352 1.00 62.81 156 GLU A O 1
ATOM 1227 N N . VAL A 1 157 ? -22.023 5.413 61.451 1.00 60.50 157 VAL A N 1
ATOM 1228 C CA . VAL A 1 157 ? -22.144 4.962 62.834 1.00 60.50 157 VAL A CA 1
ATOM 1229 C C . VAL A 1 157 ? -21.987 6.215 63.682 1.00 60.50 157 VAL A C 1
ATOM 1231 O O . VAL A 1 157 ? -20.873 6.643 63.978 1.00 60.50 157 VAL A O 1
ATOM 1234 N N . ILE A 1 158 ? -23.112 6.847 64.008 1.00 61.94 158 ILE A N 1
ATOM 1235 C CA . ILE A 1 158 ? -23.151 7.960 64.949 1.00 61.94 15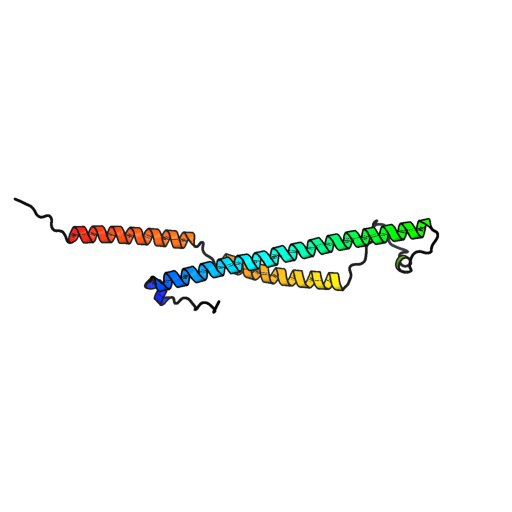8 ILE A CA 1
ATOM 1236 C C . ILE A 1 158 ? -22.872 7.359 66.329 1.00 61.94 158 ILE A C 1
ATOM 1238 O O . ILE A 1 158 ? -23.759 6.790 66.965 1.00 61.94 158 ILE A O 1
ATOM 1242 N N . LEU A 1 159 ? -21.607 7.420 66.747 1.00 54.31 159 LEU A N 1
ATOM 1243 C CA . LEU A 1 159 ? -21.199 7.150 68.121 1.00 54.31 159 LEU A CA 1
ATOM 1244 C C . LEU A 1 159 ? -21.641 8.350 68.966 1.00 54.31 159 LEU A C 1
ATOM 1246 O O . LEU A 1 159 ? -21.063 9.431 68.847 1.00 54.31 159 LEU A O 1
ATOM 1250 N N . TRP A 1 160 ? -22.706 8.154 69.744 1.00 57.50 160 TRP A N 1
ATOM 1251 C CA . TRP A 1 160 ? -23.120 9.050 70.825 1.00 57.50 160 TRP A CA 1
ATOM 1252 C C . TRP A 1 160 ? -22.336 8.738 72.097 1.00 57.50 160 TRP A C 1
ATOM 1254 O O . TRP A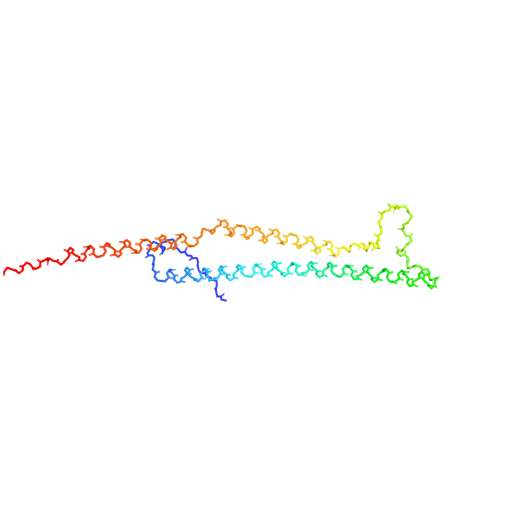 1 160 ? -22.114 7.532 72.359 1.00 57.50 160 TRP A O 1
#

Foldseek 3Di:
DPDQDDQDPVVVVVVDPVSVVSVVVVVVVVVVVVVVLVVVVVVLVVVVVVVVVVQVVVQVVLVVLVVVCVVVVHPRPPVVVPDDDDPDDPTPPPPQDPVNVVVVVVSVVVVVVSVVVVVVVVVPDDPVVVVVVVVVVVVVVVVVVVVVVVVVVDPPPPDD

Sequence (160 aa):
MPPLQPLEFRDCVVDGPHFRSALQNHEKELKAHGKLVKGVYNNAERVFKAMDELRDALGSFAASLTAYCTANNASPPLSARSQEDSDKRGSAEVAETDDEVTIKTAFIEFAKIIHAVEDARSMMLTDPKDFLKETTTFCQKLEKYLSVKQKERTPEVILW

InterPro domains:
  IPR004148 BAR domain [PF16746] (7-155)
  IPR027267 AH/BAR domain superfamily [G3DSA:1.20.1270.60] (1-128)
  IPR027267 AH/BAR domain superfamily [SSF103657] (6-152)
  IPR047234 GRAF family [PTHR12552] (4-126)

Radius of gyration: 33.3 Å; chains: 1; bounding box: 59×38×114 Å

Secondary structure (DSSP, 8-state):
-PPPPPPPHHHHHHT-HHHHHHHHHHHHHHHHHHHHHHHHHHHHHHHHHHHHHHHHHHHHHHHHHHHHHHHTTPPPPGGGS--SS-----S---PPPHHHHHHHHHHHHHHHHHHHHHHHHHHH---HHHHHHHHHHHHHHHHHHHHHHHHHHS------

pLDDT: mean 78.28, std 13.43, range [41.22, 94.81]